Protein AF-A0A927F660-F1 (afdb_monomer_lite)

Organism: NCBI:txid2773457

Secondary structure (DSSP, 8-state):
-HHHHHHHHHHHHHHHHHHHHHHHHHHHT-EEEEEEEEEEPTTPPPPEE---SSS----EEP-EEEEEEETTEEEEEEEETT---TT-EEE--SS--BGGGEEEEEEEEE-SS-EEEEEEEE-BTTEEE-SSEEEEEEEEE-HHHHHHHHHHSHHHHHHHHHHHHHHHHHHHHHS--

Foldseek 3Di:
DVVVVVVVVVVVVVVVVLVVVLVVQLQVQQKWFFKKKKAWDVPFDADWDDPPDDDDPDRFHFWKWKWWDFQHDIFTQDIDPRDTQVGIDMGGGPDTARPVRTFKMWIWRDDPVDIHTPDMDTQDPQWDDTDTMIMGTDIDGHSVSSVVVLCPDPSSVVVVVVVVVVVVVVVVVVPPD

Radius of gyration: 24.68 Å; chains: 1; bounding box: 56×35×75 Å

Sequence (177 aa):
MKLEARSKKLINACVIAFLGWAVAGILLNSKQLDSVTVTLRPGATEHKDRTILIVGKNDEAADYQLKVRSQSAWIDLGTYANRPIGDGLTFFPSDSYPTRTIQEVLLLDHDKLESDTLEQGPLEDSKYQGSNYEFSIQSSFSLQAGFHWFFATPVGIAILGGIGIAIFLTVLSNLNF

Structure (mmCIF, N/CA/C/O backbone):
data_AF-A0A927F660-F1
#
_entry.id   AF-A0A927F660-F1
#
loop_
_atom_site.group_PDB
_atom_site.id
_atom_site.type_symbol
_atom_site.label_atom_id
_atom_site.label_alt_id
_atom_site.label_comp_id
_atom_site.label_asym_id
_atom_site.label_entity_id
_atom_site.label_seq_id
_atom_site.pdbx_PDB_ins_code
_atom_site.Cartn_x
_atom_site.Cartn_y
_atom_site.Cartn_z
_atom_site.occupancy
_atom_site.B_iso_or_equiv
_atom_site.auth_seq_id
_atom_site.auth_comp_id
_atom_site.auth_asym_id
_atom_site.auth_atom_id
_atom_site.pdbx_PDB_model_num
ATOM 1 N N . MET A 1 1 ? 29.002 4.337 -44.837 1.00 63.81 1 MET A N 1
ATOM 2 C CA . MET A 1 1 ? 29.689 5.092 -43.760 1.00 63.81 1 MET A CA 1
ATOM 3 C C . MET A 1 1 ? 28.846 6.190 -43.079 1.00 63.81 1 MET A C 1
ATOM 5 O O . MET A 1 1 ? 28.603 6.064 -41.887 1.00 63.81 1 MET A O 1
ATOM 9 N N . LYS A 1 2 ? 28.349 7.255 -43.750 1.00 70.62 2 LYS A N 1
ATOM 10 C CA . LYS A 1 2 ? 27.553 8.319 -43.064 1.00 70.62 2 LYS A CA 1
ATOM 11 C C . LYS A 1 2 ? 26.196 7.850 -42.498 1.00 70.62 2 LYS A C 1
ATOM 13 O O . LYS A 1 2 ? 25.781 8.351 -41.455 1.00 70.62 2 LYS A O 1
ATOM 18 N N . LEU A 1 3 ? 25.518 6.903 -43.158 1.00 69.19 3 LEU A N 1
ATOM 19 C CA . LEU A 1 3 ? 24.240 6.343 -42.684 1.00 69.19 3 LEU A CA 1
ATOM 20 C C . LEU A 1 3 ? 24.399 5.498 -41.410 1.00 69.19 3 LEU A C 1
ATOM 22 O O . LEU A 1 3 ? 23.623 5.660 -40.474 1.00 69.19 3 LEU A O 1
ATOM 26 N N . GLU A 1 4 ? 25.446 4.678 -41.324 1.00 75.31 4 GLU A N 1
ATOM 27 C CA . GLU A 1 4 ? 25.716 3.844 -40.143 1.00 75.31 4 GLU A CA 1
ATOM 28 C C . GLU A 1 4 ? 26.036 4.688 -38.907 1.00 75.31 4 GLU A C 1
ATOM 30 O O . GLU A 1 4 ? 25.530 4.422 -37.821 1.00 75.31 4 GLU A O 1
ATOM 35 N N . ALA A 1 5 ? 26.825 5.755 -39.067 1.00 76.19 5 ALA A N 1
ATOM 36 C CA . ALA A 1 5 ? 27.140 6.661 -37.965 1.00 76.19 5 ALA A CA 1
ATOM 37 C C . ALA A 1 5 ? 25.894 7.399 -37.437 1.00 76.19 5 ALA A C 1
ATOM 39 O O . ALA A 1 5 ? 25.787 7.643 -36.236 1.00 76.19 5 ALA A O 1
ATOM 40 N N . ARG A 1 6 ? 24.938 7.741 -38.313 1.00 77.62 6 ARG A N 1
ATOM 41 C CA . ARG A 1 6 ? 23.653 8.339 -37.913 1.00 77.62 6 ARG A CA 1
ATOM 42 C C . ARG A 1 6 ? 22.752 7.332 -37.201 1.00 77.62 6 ARG A C 1
ATOM 44 O O . ARG A 1 6 ? 22.194 7.671 -36.163 1.00 77.62 6 ARG A O 1
ATOM 51 N N . SER A 1 7 ? 22.671 6.106 -37.716 1.00 77.75 7 SER A N 1
ATOM 52 C CA . SER A 1 7 ? 21.901 5.019 -37.104 1.00 77.75 7 SER A CA 1
ATOM 53 C C . SER A 1 7 ? 22.392 4.705 -35.684 1.00 77.75 7 SER A C 1
ATOM 55 O O . SER A 1 7 ? 21.594 4.717 -34.751 1.00 77.75 7 SER A O 1
ATOM 57 N N . LYS A 1 8 ? 23.711 4.568 -35.477 1.00 79.31 8 LYS A N 1
ATOM 58 C CA . LYS A 1 8 ? 24.296 4.314 -34.145 1.00 79.31 8 LYS A CA 1
ATOM 59 C C . LYS A 1 8 ? 23.995 5.427 -33.137 1.00 79.31 8 LYS A C 1
ATOM 61 O O . LYS A 1 8 ? 23.653 5.145 -31.994 1.00 79.31 8 LYS A O 1
ATOM 66 N N . LYS A 1 9 ? 24.085 6.697 -33.552 1.00 85.06 9 LYS A N 1
ATOM 67 C CA . LYS A 1 9 ? 23.756 7.836 -32.675 1.00 85.06 9 LYS A CA 1
ATOM 68 C C . LYS A 1 9 ? 22.283 7.846 -32.269 1.00 85.06 9 LYS A C 1
ATOM 70 O O . LYS A 1 9 ? 21.987 8.132 -31.114 1.00 85.06 9 LYS A O 1
ATOM 75 N N . LEU A 1 10 ? 21.383 7.528 -33.201 1.00 84.69 10 LEU A N 1
ATOM 76 C CA . LEU A 1 10 ? 19.946 7.480 -32.934 1.00 84.69 10 LEU A CA 1
ATOM 77 C C . LEU A 1 10 ? 19.599 6.352 -31.953 1.00 84.69 10 LEU A C 1
ATOM 79 O O . LEU A 1 10 ? 18.902 6.594 -30.974 1.00 84.69 10 LEU A O 1
ATOM 83 N N . ILE A 1 11 ? 20.156 5.156 -32.167 1.00 82.00 11 ILE A N 1
ATOM 84 C CA . ILE A 1 11 ? 19.978 4.009 -31.264 1.00 82.00 11 ILE A CA 1
ATOM 85 C C . ILE A 1 11 ? 20.456 4.364 -29.851 1.00 82.00 11 ILE A C 1
ATOM 87 O O . ILE A 1 11 ? 19.708 4.186 -28.892 1.00 82.00 11 ILE A O 1
ATOM 91 N N . ASN A 1 12 ? 21.654 4.941 -29.717 1.00 80.12 12 ASN A N 1
ATOM 92 C CA . ASN A 1 12 ? 22.190 5.334 -28.412 1.00 80.12 12 ASN A CA 1
ATOM 93 C C . ASN A 1 12 ? 21.309 6.376 -27.708 1.00 80.12 12 ASN A C 1
ATOM 95 O O . ASN A 1 12 ? 21.074 6.263 -26.508 1.00 80.12 12 ASN A O 1
ATOM 99 N N . ALA A 1 13 ? 20.796 7.368 -28.441 1.00 86.81 13 ALA A N 1
ATOM 100 C CA . ALA A 1 13 ? 19.896 8.371 -27.877 1.00 86.81 13 ALA A CA 1
ATOM 101 C C . ALA A 1 13 ? 18.586 7.746 -27.372 1.00 86.81 13 ALA A C 1
ATOM 103 O O . ALA A 1 13 ? 18.147 8.065 -26.268 1.00 86.81 13 ALA A O 1
ATOM 104 N N . CYS A 1 14 ? 17.996 6.816 -28.133 1.00 85.06 14 CYS A N 1
ATOM 105 C CA . CYS A 1 14 ? 16.811 6.077 -27.700 1.00 85.06 14 CYS A CA 1
ATOM 106 C C . CYS A 1 14 ? 17.089 5.267 -26.428 1.00 85.06 14 CYS A C 1
ATOM 108 O O . CYS A 1 14 ? 16.324 5.364 -25.474 1.00 85.06 14 CYS A O 1
ATOM 110 N N . VAL A 1 15 ? 18.198 4.522 -26.379 1.00 83.94 15 VAL A N 1
ATOM 111 C CA . VAL A 1 15 ? 18.576 3.724 -25.199 1.00 83.94 15 VAL A CA 1
ATOM 112 C C . VAL A 1 15 ? 18.733 4.606 -23.960 1.00 83.94 15 VAL A C 1
ATOM 114 O O . VAL A 1 15 ? 18.180 4.287 -22.911 1.00 83.94 15 VAL A O 1
ATOM 117 N N . ILE A 1 16 ? 19.426 5.742 -24.080 1.00 87.06 16 ILE A N 1
ATOM 118 C CA . ILE A 1 16 ? 19.603 6.688 -22.969 1.00 87.06 16 ILE A CA 1
ATOM 119 C C . ILE A 1 16 ? 18.252 7.235 -22.496 1.00 87.06 16 ILE A C 1
ATOM 121 O O . ILE A 1 16 ? 18.012 7.297 -21.292 1.00 87.06 16 ILE A O 1
ATOM 125 N N . ALA A 1 17 ? 17.355 7.593 -23.418 1.00 87.06 17 ALA A N 1
ATOM 126 C CA . ALA A 1 17 ? 16.027 8.091 -23.067 1.00 87.06 17 ALA A CA 1
ATOM 127 C C . ALA A 1 17 ? 15.193 7.034 -22.320 1.00 87.06 17 ALA A C 1
ATOM 129 O O . ALA A 1 17 ? 14.589 7.345 -21.293 1.00 87.06 17 ALA A O 1
ATOM 130 N N . PHE A 1 18 ? 15.206 5.780 -22.784 1.00 85.69 18 PHE A N 1
ATOM 131 C CA . PHE A 1 18 ? 14.502 4.680 -22.118 1.00 85.69 18 PHE A CA 1
ATOM 132 C C . PHE A 1 18 ? 15.068 4.380 -20.727 1.00 85.69 18 PHE A C 1
ATOM 134 O O . PHE A 1 18 ? 14.299 4.214 -19.782 1.00 85.69 18 PHE A O 1
ATOM 141 N N . LEU A 1 19 ? 16.396 4.362 -20.578 1.00 86.19 19 LEU A N 1
ATOM 142 C CA . LEU A 1 19 ? 17.042 4.180 -19.276 1.00 86.19 19 LEU A CA 1
ATOM 143 C C . LEU A 1 19 ? 16.714 5.330 -18.320 1.00 86.19 19 LEU A C 1
ATOM 145 O O . LEU A 1 19 ? 16.369 5.084 -17.167 1.00 86.19 19 LEU A O 1
ATOM 149 N N . GLY A 1 20 ? 16.765 6.574 -18.801 1.00 88.81 20 GLY A N 1
ATOM 150 C CA . GLY A 1 20 ? 16.395 7.746 -18.010 1.00 88.81 20 GLY A CA 1
ATOM 151 C C . GLY A 1 20 ? 14.950 7.675 -17.516 1.00 88.81 20 GLY A C 1
ATOM 152 O O . GLY A 1 20 ? 14.688 7.926 -16.341 1.00 88.81 20 GLY A O 1
ATOM 153 N N . TRP A 1 21 ? 14.021 7.259 -18.382 1.00 89.69 21 TRP A N 1
ATOM 154 C CA . TRP A 1 21 ? 12.621 7.061 -18.008 1.00 89.69 21 TRP A CA 1
ATOM 155 C C . TRP A 1 21 ? 12.439 5.932 -16.986 1.00 89.69 21 TRP A C 1
ATOM 157 O O . TRP A 1 21 ? 11.710 6.110 -16.013 1.00 89.69 21 TRP A O 1
ATOM 167 N N . ALA A 1 22 ? 13.135 4.803 -17.154 1.00 88.56 22 ALA A N 1
ATOM 168 C CA . ALA A 1 22 ? 13.082 3.690 -16.207 1.00 88.56 22 ALA A CA 1
ATOM 169 C C . ALA A 1 22 ? 13.583 4.104 -14.814 1.00 88.56 22 ALA A C 1
ATOM 171 O O . ALA A 1 22 ? 12.899 3.873 -13.818 1.00 88.56 22 ALA A O 1
ATOM 172 N N . VAL A 1 23 ? 14.735 4.782 -14.746 1.00 91.12 23 VAL A N 1
ATOM 173 C CA . VAL A 1 23 ? 15.296 5.295 -13.486 1.00 91.12 23 VAL A CA 1
ATOM 174 C C . VAL A 1 23 ? 14.347 6.302 -12.839 1.00 91.12 23 VAL A C 1
ATOM 176 O O . VAL A 1 23 ? 14.061 6.190 -11.649 1.00 91.12 23 VAL A O 1
ATOM 179 N N . ALA A 1 24 ? 13.803 7.248 -13.609 1.00 90.88 24 ALA A N 1
ATOM 180 C CA . ALA A 1 24 ? 12.819 8.197 -13.096 1.00 90.88 24 ALA A CA 1
ATOM 181 C C . ALA A 1 24 ? 11.566 7.483 -12.561 1.00 90.88 24 ALA A C 1
ATOM 183 O O . ALA A 1 24 ? 11.094 7.806 -11.475 1.00 90.88 24 ALA A O 1
ATOM 184 N N . GLY A 1 25 ? 11.061 6.475 -13.277 1.00 89.50 25 GLY A N 1
ATOM 185 C CA . GLY A 1 25 ? 9.933 5.653 -12.844 1.00 89.50 25 GLY A CA 1
ATOM 186 C C . GLY A 1 25 ? 10.201 4.933 -11.521 1.00 89.50 25 GLY A C 1
ATOM 187 O O . GLY A 1 25 ? 9.368 4.995 -10.621 1.00 89.50 25 GLY A O 1
ATOM 188 N N . ILE A 1 26 ? 11.374 4.315 -11.365 1.00 91.81 26 ILE A N 1
ATOM 189 C CA . ILE A 1 26 ? 11.789 3.662 -10.112 1.00 91.81 26 ILE A CA 1
ATOM 190 C C . ILE A 1 26 ? 11.815 4.675 -8.963 1.00 91.81 26 ILE A C 1
ATOM 192 O O . ILE A 1 26 ? 11.233 4.430 -7.909 1.00 91.81 26 ILE A O 1
ATOM 196 N N . LEU A 1 27 ? 12.440 5.837 -9.171 1.00 93.19 27 LEU A N 1
ATOM 197 C CA . LEU A 1 27 ? 12.555 6.866 -8.137 1.00 93.19 27 LEU A CA 1
ATOM 198 C C . LEU A 1 27 ? 11.192 7.446 -7.742 1.00 93.19 27 LEU A C 1
ATOM 200 O O . LEU A 1 27 ? 10.929 7.623 -6.555 1.00 93.19 27 LEU A O 1
ATOM 204 N N . LEU A 1 28 ? 10.294 7.683 -8.700 1.00 90.69 28 LEU A N 1
ATOM 205 C CA . LEU A 1 28 ? 8.951 8.208 -8.428 1.00 90.69 28 LEU A CA 1
ATOM 206 C C . LEU A 1 28 ? 8.042 7.208 -7.699 1.00 90.69 28 LEU A C 1
ATOM 208 O O . LEU A 1 28 ? 7.071 7.620 -7.068 1.00 90.69 28 LEU A O 1
ATOM 212 N N . ASN A 1 29 ? 8.347 5.911 -7.769 1.00 90.69 29 ASN A N 1
ATOM 213 C CA . ASN A 1 29 ? 7.581 4.841 -7.121 1.00 90.69 29 ASN A CA 1
ATOM 214 C C . ASN A 1 29 ? 8.353 4.176 -5.969 1.00 90.69 29 ASN A C 1
ATOM 216 O O . ASN A 1 29 ? 8.030 3.067 -5.557 1.00 90.69 29 ASN A O 1
ATOM 220 N N . SER A 1 30 ? 9.372 4.856 -5.447 1.00 93.56 30 SER A N 1
ATOM 221 C CA . SER A 1 30 ? 10.239 4.354 -4.376 1.00 93.56 30 SER A CA 1
ATOM 222 C C . SER A 1 30 ? 9.659 4.520 -2.973 1.00 93.56 30 SER A C 1
ATOM 224 O O . SER A 1 30 ? 10.230 4.013 -2.018 1.00 93.56 30 SER A O 1
ATOM 226 N N . LYS A 1 31 ? 8.544 5.234 -2.793 1.00 94.75 31 LYS A N 1
ATOM 227 C CA . LYS A 1 31 ? 7.898 5.292 -1.477 1.00 94.75 31 LYS A CA 1
ATOM 228 C C . LYS A 1 31 ? 7.197 3.971 -1.199 1.00 94.75 31 LYS A C 1
ATOM 230 O O . LYS A 1 31 ? 6.347 3.567 -1.993 1.00 94.75 31 LYS A O 1
ATOM 235 N N . GLN A 1 32 ? 7.547 3.330 -0.093 1.00 94.62 32 GLN A N 1
ATOM 236 C CA . GLN A 1 32 ? 6.900 2.112 0.375 1.00 94.62 32 GLN A CA 1
ATOM 237 C C . GLN A 1 32 ? 5.956 2.410 1.536 1.00 94.62 32 GLN A C 1
ATOM 239 O O . GLN A 1 32 ? 6.175 3.352 2.294 1.00 94.62 32 GLN A O 1
ATOM 244 N N . LEU A 1 33 ? 4.915 1.598 1.672 1.00 95.25 33 LEU A N 1
ATOM 245 C CA . LEU A 1 33 ? 4.060 1.560 2.847 1.00 95.25 33 LEU A CA 1
ATOM 246 C C . LEU A 1 33 ? 4.845 0.960 4.020 1.00 95.25 33 LEU A C 1
ATOM 248 O O . LEU A 1 33 ? 5.256 -0.193 3.937 1.00 95.25 33 LEU A O 1
ATOM 252 N N . ASP A 1 34 ? 5.030 1.729 5.092 1.00 96.44 34 ASP A N 1
ATOM 253 C CA . ASP A 1 34 ? 5.642 1.226 6.328 1.00 96.44 34 ASP A CA 1
ATOM 254 C C . ASP A 1 34 ? 4.579 0.816 7.340 1.00 96.44 34 ASP A C 1
ATOM 256 O O . ASP A 1 34 ? 4.719 -0.200 8.014 1.00 96.44 34 ASP A O 1
ATOM 260 N N . SER A 1 35 ? 3.520 1.616 7.468 1.00 97.31 35 SER A N 1
ATOM 261 C CA . SER A 1 35 ? 2.423 1.319 8.378 1.00 97.31 35 SER A CA 1
ATOM 262 C C . SER A 1 35 ? 1.151 2.080 8.028 1.00 97.31 35 SER A C 1
ATOM 264 O O . SER A 1 35 ? 1.172 3.096 7.323 1.00 97.31 35 SER A O 1
ATOM 266 N N . VAL A 1 36 ? 0.031 1.579 8.542 1.00 97.75 36 VAL A N 1
ATOM 267 C CA . VAL A 1 36 ? -1.258 2.271 8.528 1.00 97.75 36 VAL A CA 1
ATOM 268 C C . VAL A 1 36 ? -1.752 2.376 9.959 1.00 97.75 36 VAL A C 1
ATOM 270 O O . VAL A 1 36 ? -1.935 1.362 10.629 1.00 97.75 36 VAL A O 1
ATOM 273 N N . THR A 1 37 ? -1.973 3.597 10.426 1.00 98.06 37 THR A N 1
ATOM 274 C CA . THR A 1 37 ? -2.564 3.855 11.737 1.00 98.06 37 THR A CA 1
ATOM 275 C C . THR A 1 37 ? -4.048 4.149 11.575 1.00 98.06 37 THR A C 1
ATOM 277 O O . THR A 1 37 ? -4.419 5.016 10.786 1.00 98.06 37 THR A O 1
ATOM 280 N N . VAL A 1 38 ? -4.877 3.438 12.332 1.00 97.62 38 VAL A N 1
ATOM 281 C CA . VAL A 1 38 ? -6.324 3.630 12.431 1.00 97.62 38 VAL A CA 1
ATOM 282 C C . VAL A 1 38 ? -6.622 4.290 13.768 1.00 97.62 38 VAL A C 1
ATOM 284 O O . VAL A 1 38 ? -6.236 3.758 14.807 1.00 97.62 38 VAL A O 1
ATOM 287 N N . THR A 1 39 ? -7.304 5.428 13.756 1.00 97.25 39 THR A N 1
ATOM 288 C CA . THR A 1 39 ? -7.738 6.149 14.956 1.00 97.25 39 THR A CA 1
ATOM 289 C C . THR A 1 39 ? -9.248 6.330 14.953 1.00 97.25 39 THR A C 1
ATOM 291 O O . THR A 1 39 ? -9.883 6.433 13.902 1.00 97.25 39 THR A O 1
ATOM 294 N N . LEU A 1 40 ? -9.846 6.369 16.142 1.00 96.06 40 LEU A N 1
ATOM 295 C CA . LEU A 1 40 ? -11.259 6.694 16.288 1.00 96.06 40 LEU A CA 1
ATOM 296 C C . LEU A 1 40 ? -11.440 8.211 16.160 1.00 96.06 40 LEU A C 1
ATOM 298 O O . LEU A 1 40 ? -10.688 8.994 16.747 1.00 96.06 40 LEU A O 1
ATOM 302 N N . ARG A 1 41 ? -12.441 8.647 15.396 1.00 95.19 41 ARG A N 1
ATOM 303 C CA . ARG A 1 41 ? -12.719 10.075 15.238 1.00 95.19 41 ARG A CA 1
ATOM 304 C C . ARG A 1 41 ? -13.289 10.675 16.529 1.00 95.19 41 ARG A C 1
ATOM 306 O O . ARG A 1 41 ? -14.027 10.001 17.250 1.00 95.19 41 ARG A O 1
ATOM 313 N N . PRO A 1 42 ? -13.029 11.966 16.810 1.00 93.44 42 PRO A N 1
ATOM 314 C CA . PRO A 1 42 ? -13.626 12.638 17.958 1.00 93.44 42 PRO A CA 1
ATOM 315 C C . PRO A 1 42 ? -15.157 12.553 17.927 1.00 93.44 42 PRO A C 1
ATOM 317 O O . PRO A 1 42 ? -15.789 12.993 16.969 1.00 93.44 42 PRO A O 1
ATOM 320 N N . GLY A 1 43 ? -15.749 11.997 18.986 1.00 90.94 43 GLY A N 1
ATOM 321 C CA . GLY A 1 43 ? -17.201 11.833 19.115 1.00 90.94 43 GLY A CA 1
ATOM 322 C C . GLY A 1 43 ? -17.783 10.588 18.439 1.00 90.94 43 GLY A C 1
ATOM 323 O O . GLY A 1 43 ? -18.977 10.337 18.603 1.00 90.94 43 GLY A O 1
ATOM 324 N N . ALA A 1 44 ? -16.978 9.792 17.729 1.00 93.44 44 ALA A N 1
ATOM 325 C CA . ALA A 1 44 ? -17.407 8.480 17.267 1.00 93.44 44 ALA A CA 1
ATOM 326 C C . ALA A 1 44 ? -17.490 7.501 18.449 1.00 93.44 44 ALA A C 1
ATOM 328 O O . ALA A 1 44 ? -16.767 7.623 19.439 1.00 93.44 44 ALA A O 1
ATOM 329 N N . THR A 1 45 ? -18.407 6.539 18.355 1.00 90.12 45 THR A N 1
ATOM 330 C CA . THR A 1 45 ? -18.515 5.454 19.336 1.00 90.12 45 THR A CA 1
ATOM 331 C C . THR A 1 45 ? -17.791 4.242 18.788 1.00 90.12 45 THR A C 1
ATOM 333 O O . THR A 1 45 ? -18.018 3.852 17.646 1.00 90.12 45 THR A O 1
ATOM 336 N N . GLU A 1 46 ? -16.919 3.661 19.603 1.00 88.44 46 GLU A N 1
ATOM 337 C CA . GLU A 1 46 ? -16.171 2.478 19.211 1.00 88.44 46 GLU A CA 1
ATOM 338 C C . GLU A 1 46 ? -17.096 1.272 18.982 1.00 88.44 46 GLU A C 1
ATOM 340 O O . GLU A 1 46 ? -18.041 1.051 19.750 1.00 88.44 46 GLU A O 1
ATOM 345 N N . HIS A 1 47 ? -16.818 0.504 17.923 1.00 88.06 47 HIS A N 1
ATOM 346 C CA . HIS A 1 47 ? -17.504 -0.754 17.659 1.00 88.06 47 HIS A CA 1
ATOM 347 C C . HIS A 1 47 ? -17.185 -1.775 18.758 1.00 88.06 47 HIS A C 1
ATOM 349 O O . HIS A 1 47 ? -16.067 -1.838 19.268 1.00 88.06 47 HIS A O 1
ATOM 355 N N . LYS A 1 48 ? -18.188 -2.557 19.147 1.00 85.12 48 LYS A N 1
ATOM 356 C CA . LYS A 1 48 ? -18.075 -3.564 20.200 1.00 85.12 48 LYS A CA 1
ATOM 357 C C . LYS A 1 48 ? -18.697 -4.846 19.707 1.00 85.12 48 LYS A C 1
ATOM 359 O O . LYS A 1 48 ? -19.844 -4.809 19.249 1.00 85.12 48 LYS A O 1
ATOM 364 N N . ASP A 1 49 ? -17.978 -5.941 19.898 1.00 76.00 49 ASP A N 1
ATOM 365 C CA . ASP A 1 49 ? -18.518 -7.250 19.604 1.00 76.00 49 ASP A CA 1
ATOM 366 C C . ASP A 1 49 ? -19.605 -7.579 20.638 1.00 76.00 49 ASP A C 1
ATOM 368 O O . ASP A 1 49 ? -19.474 -7.346 21.847 1.00 76.00 49 ASP A O 1
ATOM 372 N N . ARG A 1 50 ? -20.745 -8.058 20.147 1.00 65.25 50 ARG A N 1
ATOM 373 C CA . ARG A 1 50 ? -21.833 -8.537 20.993 1.00 65.25 50 ARG A CA 1
ATOM 374 C C . ARG A 1 50 ? -21.846 -10.042 20.878 1.00 65.25 50 ARG A C 1
ATOM 376 O O . ARG A 1 50 ? -22.591 -10.590 20.071 1.00 65.25 50 ARG A O 1
ATOM 383 N N . THR A 1 51 ? -21.130 -10.717 21.767 1.00 60.31 51 THR A N 1
ATOM 384 C CA . THR A 1 51 ? -21.232 -12.169 21.886 1.00 60.31 51 THR A CA 1
ATOM 385 C C . THR A 1 51 ? -22.631 -12.542 22.396 1.00 60.31 51 THR A C 1
ATOM 387 O O . THR A 1 51 ? -22.937 -12.544 23.592 1.00 60.31 51 THR A O 1
ATOM 390 N N . ILE A 1 52 ? -23.546 -12.819 21.468 1.00 53.56 52 ILE A N 1
ATOM 391 C CA . ILE A 1 52 ? -24.892 -13.310 21.762 1.00 53.56 52 ILE A CA 1
ATOM 392 C C . ILE A 1 52 ? -24.764 -14.813 21.986 1.00 53.56 52 ILE A C 1
ATOM 394 O O . ILE A 1 52 ? -24.968 -15.556 21.043 1.00 53.56 52 ILE A O 1
ATOM 398 N N . LEU A 1 53 ? -24.416 -15.276 23.193 1.00 50.88 53 LEU A N 1
ATOM 399 C CA . LEU A 1 53 ? -24.838 -16.589 23.719 1.00 50.88 53 LEU A CA 1
ATOM 400 C C . LEU A 1 53 ? -24.338 -16.794 25.165 1.00 50.88 53 LEU A C 1
ATOM 402 O O . LEU A 1 53 ? -23.228 -17.245 25.404 1.00 50.88 53 LEU A O 1
ATOM 406 N N . ILE A 1 54 ? -25.258 -16.579 26.115 1.00 47.91 54 ILE A N 1
ATOM 407 C CA . ILE A 1 54 ? -25.344 -17.296 27.402 1.00 47.91 54 ILE A CA 1
ATOM 408 C C . ILE A 1 54 ? -24.303 -16.883 28.475 1.00 47.91 54 ILE A C 1
ATOM 410 O O . ILE A 1 54 ? -23.207 -17.413 28.554 1.00 47.91 54 ILE A O 1
ATOM 414 N N . VAL A 1 55 ? -24.763 -16.043 29.417 1.00 44.66 55 VAL A N 1
ATOM 415 C CA . VAL A 1 55 ? -24.153 -15.702 30.728 1.00 44.66 55 VAL A CA 1
ATOM 416 C C . VAL A 1 55 ? -23.038 -14.644 30.694 1.00 44.66 55 VAL A C 1
ATOM 418 O O . VAL A 1 55 ? -21.854 -14.942 30.649 1.00 44.66 55 VAL A O 1
ATOM 421 N N . GLY A 1 56 ? -23.457 -13.385 30.871 1.00 48.38 56 GLY A N 1
ATOM 422 C CA . GLY A 1 56 ? -22.587 -12.254 31.206 1.00 48.38 56 GLY A CA 1
ATOM 423 C C . GLY A 1 56 ? -22.400 -11.288 30.042 1.00 4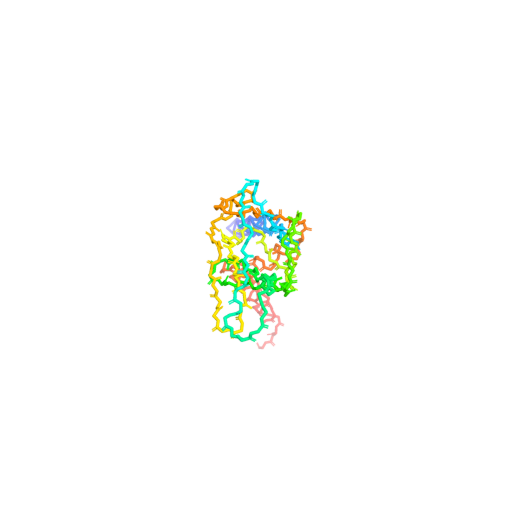8.38 56 GLY A C 1
ATOM 424 O O . GLY A 1 56 ? -21.726 -11.600 29.074 1.00 48.38 56 GLY A O 1
ATOM 425 N N . LYS A 1 57 ? -22.997 -10.094 30.141 1.00 49.75 57 LYS A N 1
ATOM 426 C CA . LYS A 1 57 ? -22.678 -8.963 29.260 1.00 49.75 57 LYS A CA 1
ATOM 427 C C . LYS A 1 57 ? -21.280 -8.455 29.612 1.00 49.75 57 LYS A C 1
ATOM 429 O O . LYS A 1 57 ? -21.160 -7.508 30.384 1.00 49.75 57 LYS A O 1
ATOM 434 N N . ASN A 1 58 ? -20.249 -9.095 29.090 1.00 57.06 58 ASN A N 1
ATOM 435 C CA . ASN A 1 58 ? -18.966 -8.434 28.954 1.00 57.06 58 ASN A CA 1
ATOM 436 C C . ASN A 1 58 ? -18.942 -7.903 27.526 1.00 57.06 58 ASN A C 1
ATOM 438 O O . ASN A 1 58 ? -18.958 -8.682 26.583 1.00 57.06 58 ASN A O 1
ATOM 442 N N . ASP A 1 59 ? -19.034 -6.581 27.382 1.00 63.94 59 ASP A N 1
ATOM 443 C CA . ASP A 1 59 ? -18.736 -5.919 26.114 1.00 63.94 59 ASP A CA 1
ATOM 444 C C . ASP A 1 59 ? -17.264 -6.229 25.802 1.00 63.94 59 ASP A C 1
ATOM 446 O O . ASP A 1 59 ? -16.372 -5.642 26.423 1.00 63.94 59 ASP A O 1
ATOM 450 N N . GLU A 1 60 ? -17.009 -7.188 24.915 1.00 77.06 60 GLU A N 1
ATOM 451 C CA . GLU A 1 60 ? -15.658 -7.501 24.460 1.00 77.06 60 GLU A CA 1
ATOM 452 C C . GLU A 1 60 ? -15.248 -6.518 23.354 1.00 77.06 60 GLU A C 1
ATOM 454 O O . GLU A 1 60 ? -16.077 -5.934 22.646 1.00 77.06 60 GLU A O 1
ATOM 459 N N . ALA A 1 61 ? -13.949 -6.232 23.287 1.00 84.12 61 ALA A N 1
ATOM 460 C CA . ALA A 1 61 ? -13.415 -5.368 22.244 1.00 84.12 61 ALA A CA 1
ATOM 461 C C . ALA A 1 61 ? -13.425 -6.124 20.910 1.00 84.12 61 ALA A C 1
ATOM 463 O O . ALA A 1 61 ? -13.145 -7.318 20.892 1.00 84.12 61 ALA A O 1
ATOM 464 N N . ALA A 1 62 ? -13.711 -5.416 19.818 1.00 87.25 62 ALA A N 1
ATOM 465 C CA . ALA A 1 62 ? -13.736 -5.992 18.476 1.00 87.25 62 ALA A CA 1
ATOM 466 C C . ALA A 1 62 ? -12.365 -6.554 18.044 1.00 87.25 62 ALA A C 1
ATOM 468 O O . ALA A 1 62 ? -11.306 -6.126 18.531 1.00 87.25 62 ALA A O 1
ATOM 469 N N . ASP A 1 63 ? -12.393 -7.488 17.093 1.00 92.50 63 ASP A N 1
ATOM 470 C CA . ASP A 1 63 ? -11.212 -8.106 16.495 1.00 92.50 63 ASP A CA 1
ATOM 471 C C . ASP A 1 63 ? -10.862 -7.360 15.194 1.00 92.50 63 ASP A C 1
ATOM 473 O O . ASP A 1 63 ? -11.211 -7.764 14.090 1.00 92.50 63 ASP A O 1
ATOM 477 N N . TYR A 1 64 ? -10.156 -6.234 15.287 1.00 95.25 64 TYR A N 1
ATOM 478 C CA . TYR A 1 64 ? -9.905 -5.377 14.124 1.00 95.25 64 TYR A CA 1
ATOM 479 C C . TYR A 1 64 ? -8.919 -5.990 13.124 1.00 95.25 64 TYR A C 1
ATOM 481 O O . TYR A 1 64 ? -7.732 -6.144 13.428 1.00 95.25 64 TYR A O 1
ATOM 489 N N . GLN A 1 65 ? -9.368 -6.233 11.893 1.00 96.88 65 GLN A N 1
ATOM 490 C CA . GLN A 1 65 ? -8.513 -6.580 10.755 1.00 96.88 65 GLN A CA 1
ATOM 491 C C . GLN A 1 65 ? -8.429 -5.410 9.777 1.00 96.88 65 GLN A C 1
ATOM 493 O O . GLN A 1 65 ? -9.447 -4.837 9.385 1.00 96.88 65 GLN A O 1
ATOM 498 N N . LEU A 1 66 ? -7.215 -5.085 9.330 1.00 97.69 66 LEU A N 1
ATOM 499 C CA . LEU A 1 66 ? -7.004 -4.034 8.342 1.00 97.69 66 LEU A CA 1
ATOM 500 C C . LEU A 1 66 ? -6.505 -4.609 7.022 1.00 97.69 66 LEU A C 1
ATOM 502 O O . LEU A 1 66 ? -5.511 -5.330 6.967 1.00 97.69 66 LEU A O 1
ATOM 506 N N . LYS A 1 67 ? -7.159 -4.207 5.934 1.00 97.69 67 LYS A N 1
ATOM 507 C CA . LYS A 1 67 ? -6.734 -4.510 4.571 1.00 97.69 67 LYS A CA 1
ATOM 508 C C . LYS A 1 67 ? -6.521 -3.231 3.781 1.00 97.69 67 LYS A C 1
ATOM 510 O O . LYS A 1 67 ? -7.196 -2.223 3.987 1.00 97.69 67 LYS A O 1
ATOM 515 N N . VAL A 1 68 ? -5.595 -3.291 2.834 1.00 97.06 68 VAL A N 1
ATOM 516 C CA . VAL A 1 68 ? -5.380 -2.232 1.845 1.00 97.06 68 VAL A CA 1
ATOM 517 C C . VAL A 1 68 ? -5.509 -2.794 0.449 1.00 97.06 68 VAL A C 1
ATOM 519 O O . VAL A 1 68 ? -5.071 -3.908 0.165 1.00 97.06 68 VAL A O 1
ATOM 522 N N . ARG A 1 69 ? -6.102 -2.023 -0.452 1.00 96.19 69 ARG A N 1
ATOM 523 C CA . ARG A 1 69 ? -6.175 -2.394 -1.857 1.00 96.19 69 ARG A CA 1
ATOM 524 C C . ARG A 1 69 ? -4.979 -1.827 -2.587 1.00 96.19 69 ARG A C 1
ATOM 526 O O . ARG A 1 69 ? -4.830 -0.611 -2.672 1.00 96.19 69 ARG A O 1
ATOM 533 N N . SER A 1 70 ? -4.159 -2.705 -3.151 1.00 91.56 70 SER A N 1
ATOM 534 C CA . SER A 1 70 ? -3.083 -2.329 -4.060 1.00 91.56 70 SER A CA 1
ATOM 535 C C . SER A 1 70 ? -3.391 -2.857 -5.450 1.00 91.56 70 SER A C 1
ATOM 537 O O . SER A 1 70 ? -3.561 -4.063 -5.641 1.00 91.56 70 SER A O 1
ATOM 539 N N . GLN A 1 71 ? -3.465 -1.961 -6.433 1.00 86.44 71 GLN A N 1
ATOM 540 C CA . GLN A 1 71 ? -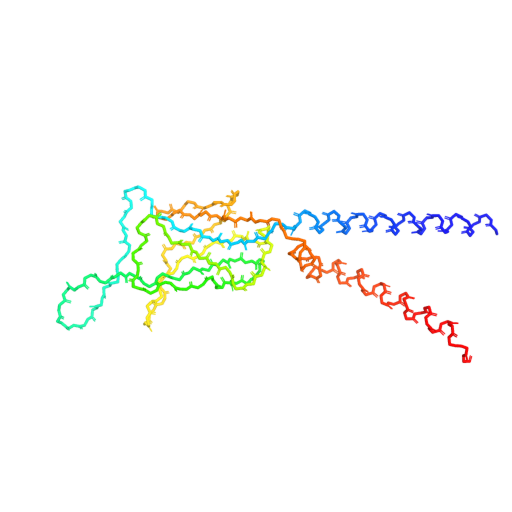3.874 -2.299 -7.799 1.00 86.44 71 GLN A CA 1
ATOM 541 C C . GLN A 1 71 ? -5.247 -3.009 -7.838 1.00 86.44 71 GLN A C 1
ATOM 543 O O . GLN A 1 71 ? -6.283 -2.362 -7.762 1.00 86.44 71 GLN A O 1
ATOM 548 N N . SER A 1 72 ? -5.274 -4.338 -7.987 1.00 87.62 72 SER A N 1
ATOM 549 C CA . SER A 1 72 ? -6.497 -5.157 -8.068 1.00 87.62 72 SER A CA 1
ATOM 550 C C . SER A 1 72 ? -6.618 -6.189 -6.943 1.00 87.62 72 SER A C 1
ATOM 552 O O . SER A 1 72 ? -7.550 -6.988 -6.966 1.00 87.62 72 SER A O 1
ATOM 554 N N . ALA A 1 73 ? -5.696 -6.188 -5.977 1.00 92.94 73 ALA A N 1
ATOM 555 C CA . ALA A 1 73 ? -5.656 -7.168 -4.899 1.00 92.94 73 ALA A CA 1
ATOM 556 C C . ALA A 1 73 ? -5.815 -6.499 -3.531 1.00 92.94 73 ALA A C 1
ATOM 558 O O . ALA A 1 73 ? -5.265 -5.424 -3.277 1.00 92.94 73 ALA A O 1
ATOM 559 N N . TRP A 1 74 ? -6.554 -7.168 -2.649 1.00 95.88 74 TRP A N 1
ATOM 560 C CA . TRP A 1 74 ? -6.586 -6.845 -1.229 1.00 95.88 74 TRP A CA 1
ATOM 561 C C . TRP A 1 74 ? -5.385 -7.485 -0.542 1.00 95.88 74 TRP A C 1
ATOM 563 O O . TRP A 1 74 ? -5.150 -8.684 -0.682 1.00 95.88 74 TRP A O 1
ATOM 573 N N . ILE A 1 75 ? -4.639 -6.669 0.187 1.00 95.06 75 ILE A N 1
ATOM 574 C CA . ILE A 1 75 ? -3.495 -7.064 0.999 1.00 95.06 75 ILE A CA 1
ATOM 575 C C . ILE A 1 75 ? -3.922 -6.978 2.455 1.00 95.06 75 ILE A C 1
ATOM 577 O O . ILE A 1 75 ? -4.443 -5.949 2.885 1.00 95.06 75 ILE A O 1
ATOM 581 N N . ASP A 1 76 ? -3.683 -8.049 3.198 1.00 96.62 76 ASP A N 1
ATOM 582 C CA . ASP A 1 76 ? -3.902 -8.095 4.638 1.00 96.62 76 ASP A CA 1
ATOM 583 C C . ASP A 1 76 ? -2.711 -7.470 5.377 1.00 96.62 76 ASP A C 1
ATOM 585 O O . ASP A 1 76 ? -1.562 -7.846 5.139 1.00 96.62 76 ASP A O 1
ATOM 589 N N . LEU A 1 77 ? -2.983 -6.490 6.241 1.00 96.56 77 LEU A N 1
ATOM 590 C CA . LEU A 1 77 ? -1.982 -5.850 7.100 1.00 96.56 77 LEU A CA 1
ATOM 591 C C . LEU A 1 77 ? -1.964 -6.436 8.518 1.00 96.56 77 LEU A C 1
ATOM 593 O O . LEU A 1 77 ? -1.179 -5.993 9.359 1.00 96.56 77 LEU A O 1
ATOM 597 N N . GLY A 1 78 ? -2.814 -7.426 8.783 1.00 96.12 78 GLY A N 1
ATOM 598 C CA . GLY A 1 78 ? -2.914 -8.142 10.041 1.00 96.12 78 GLY A CA 1
ATOM 599 C C . GLY A 1 78 ? -4.189 -7.834 10.818 1.00 96.12 78 GLY A C 1
ATOM 600 O O . GLY A 1 78 ? -5.011 -6.990 10.448 1.00 96.12 78 GLY A O 1
ATOM 601 N N . THR A 1 79 ? -4.306 -8.529 11.947 1.00 95.38 79 THR A N 1
ATOM 602 C CA . THR A 1 79 ? -5.462 -8.476 12.842 1.00 95.38 79 THR A CA 1
ATOM 603 C C . THR A 1 79 ? -5.000 -8.215 14.270 1.00 95.38 79 THR A C 1
ATOM 605 O O . THR A 1 79 ? -4.059 -8.850 14.755 1.00 95.38 79 THR A O 1
ATOM 608 N N . TYR A 1 80 ? -5.679 -7.306 14.961 1.00 94.81 80 TYR A N 1
ATOM 609 C CA . TYR A 1 80 ? -5.576 -7.130 16.402 1.00 94.81 80 TYR A CA 1
ATOM 610 C C . TYR A 1 80 ? -6.814 -7.712 17.071 1.00 94.81 80 TYR A C 1
ATOM 612 O O . TYR A 1 80 ? -7.889 -7.133 16.989 1.00 94.81 80 TYR A O 1
ATOM 620 N N . ALA A 1 81 ? -6.644 -8.837 17.762 1.00 91.81 81 ALA A N 1
ATOM 621 C CA . ALA A 1 81 ? -7.733 -9.453 18.503 1.00 91.81 81 ALA A CA 1
ATOM 622 C C . ALA A 1 81 ? -7.981 -8.735 19.839 1.00 91.81 81 ALA A C 1
ATOM 624 O O . ALA A 1 81 ? -7.022 -8.423 20.559 1.00 91.81 81 ALA A O 1
ATOM 625 N N . ASN A 1 82 ? -9.255 -8.535 20.176 1.00 89.00 82 ASN A N 1
ATOM 626 C CA . ASN A 1 82 ? -9.757 -8.109 21.475 1.00 89.00 82 ASN A CA 1
ATOM 627 C C . ASN A 1 82 ? -9.050 -6.855 21.991 1.00 89.00 82 ASN A C 1
ATOM 629 O O . ASN A 1 82 ? -8.641 -6.761 23.155 1.00 89.00 82 ASN A O 1
ATOM 633 N N . ARG A 1 83 ? -8.849 -5.888 21.094 1.00 89.81 83 ARG A N 1
ATOM 634 C CA . ARG A 1 83 ? -8.078 -4.688 21.394 1.00 89.81 83 ARG A CA 1
ATOM 635 C C . ARG A 1 83 ? -8.870 -3.448 21.011 1.00 89.81 83 ARG A C 1
ATOM 637 O O . ARG A 1 83 ? -9.135 -3.267 19.828 1.00 89.81 83 ARG A O 1
ATOM 644 N N . PRO A 1 84 ? -9.173 -2.558 21.971 1.00 91.56 84 PRO A N 1
ATOM 645 C CA . PRO A 1 84 ? -9.805 -1.299 21.631 1.00 91.56 84 PRO A CA 1
ATOM 646 C C . PRO A 1 84 ? -8.856 -0.433 20.798 1.00 91.56 84 PRO A C 1
ATOM 648 O O . PRO A 1 84 ? -7.638 -0.457 21.007 1.00 91.56 84 PRO A O 1
ATOM 651 N N . ILE A 1 85 ? -9.410 0.363 19.887 1.00 93.38 85 ILE A N 1
ATOM 652 C CA . ILE A 1 85 ? -8.650 1.295 19.059 1.00 93.38 85 ILE A CA 1
ATOM 653 C C . ILE A 1 85 ? -7.976 2.359 19.920 1.00 93.38 85 ILE A C 1
ATOM 655 O O . ILE A 1 85 ? -6.807 2.661 19.689 1.00 93.38 85 ILE A O 1
ATOM 659 N N . GLY A 1 86 ? -8.670 2.885 20.936 1.00 87.94 86 GLY A N 1
ATOM 660 C CA . GLY A 1 86 ? -8.118 3.885 21.854 1.00 87.94 86 GLY A CA 1
ATOM 661 C C . GLY A 1 86 ? -7.477 5.067 21.115 1.00 87.94 86 GLY A C 1
ATOM 662 O O . GLY A 1 86 ? -8.113 5.693 20.268 1.00 87.94 86 GLY A O 1
ATOM 663 N N . ASP A 1 87 ? -6.201 5.334 21.410 1.00 88.25 87 ASP A N 1
ATOM 664 C CA . ASP A 1 87 ? -5.405 6.394 20.767 1.00 88.25 87 ASP A CA 1
ATOM 665 C C . ASP A 1 87 ? -4.919 6.030 19.347 1.00 88.25 87 ASP A C 1
ATOM 667 O O . ASP A 1 87 ? -4.380 6.879 18.635 1.00 88.25 87 ASP A O 1
ATOM 671 N N . GLY A 1 88 ? -5.102 4.776 18.925 1.00 95.56 88 GLY A N 1
ATOM 672 C CA . GLY A 1 88 ? -4.838 4.296 17.575 1.00 95.56 88 GLY A CA 1
ATOM 673 C C . GLY A 1 88 ? -4.208 2.904 17.514 1.00 95.56 88 GLY A C 1
ATOM 674 O O . GLY A 1 88 ? -3.370 2.535 18.339 1.00 95.56 88 GLY A O 1
ATOM 675 N N . LEU A 1 89 ? -4.547 2.149 16.468 1.00 97.06 89 LEU A N 1
ATOM 676 C CA . LEU A 1 89 ? -3.908 0.877 16.122 1.00 97.06 89 LEU A CA 1
ATOM 677 C C . LEU A 1 89 ? -3.044 1.053 14.887 1.00 97.06 89 LEU A C 1
ATOM 679 O O . LEU A 1 89 ? -3.512 1.548 13.869 1.00 97.06 89 LEU A O 1
ATOM 683 N N . THR A 1 90 ? -1.784 0.632 14.968 1.00 98.12 90 THR A N 1
ATOM 684 C CA . THR A 1 90 ? -0.851 0.711 13.840 1.00 98.12 90 THR A CA 1
ATOM 685 C C . THR A 1 90 ? -0.591 -0.677 13.285 1.00 98.12 90 THR A C 1
ATOM 687 O O . THR A 1 90 ? -0.057 -1.529 13.986 1.00 98.12 90 THR A O 1
ATOM 690 N N . PHE A 1 91 ? -0.945 -0.883 12.025 1.00 97.94 91 PHE A N 1
ATOM 691 C CA . PHE A 1 91 ? -0.743 -2.125 11.292 1.00 97.94 91 PHE A CA 1
ATOM 692 C C . PHE A 1 91 ? 0.492 -2.011 10.402 1.00 97.94 91 PHE A C 1
ATOM 694 O O . PHE A 1 91 ? 0.762 -0.945 9.843 1.00 97.94 91 PHE A O 1
ATOM 701 N N . PHE A 1 92 ? 1.220 -3.115 10.251 1.00 96.69 92 PHE A N 1
ATOM 702 C CA . PHE A 1 92 ? 2.470 -3.171 9.497 1.00 96.69 92 PHE A CA 1
ATOM 703 C C . PHE A 1 92 ? 2.343 -4.219 8.386 1.00 96.69 92 PHE A C 1
ATOM 705 O O . PHE A 1 92 ? 1.986 -5.360 8.681 1.00 96.69 92 PHE A O 1
ATOM 712 N N . PRO A 1 93 ? 2.625 -3.872 7.119 1.00 94.38 93 PRO A N 1
ATOM 713 C CA . PRO A 1 93 ? 2.589 -4.838 6.033 1.00 94.38 93 PRO A CA 1
ATOM 714 C C . PRO A 1 93 ? 3.686 -5.899 6.200 1.00 94.38 93 PRO A C 1
ATOM 716 O O . PRO A 1 93 ? 4.795 -5.599 6.642 1.00 94.38 93 PRO A O 1
ATOM 719 N N . SER A 1 94 ? 3.393 -7.135 5.788 1.00 91.44 94 SER A N 1
ATOM 720 C CA . SER A 1 94 ? 4.378 -8.227 5.740 1.00 91.44 94 SER A CA 1
ATOM 721 C C . SER A 1 94 ? 5.445 -8.031 4.661 1.00 91.44 94 SER A C 1
ATOM 723 O O . SER A 1 94 ? 6.564 -8.519 4.803 1.00 91.44 94 SER A O 1
ATOM 725 N N . ASP A 1 95 ? 5.095 -7.320 3.589 1.00 89.38 95 ASP A N 1
ATOM 726 C CA . ASP A 1 95 ? 5.917 -7.125 2.398 1.00 89.38 95 ASP A CA 1
ATOM 727 C C . ASP A 1 95 ? 6.023 -5.642 2.026 1.00 89.38 95 ASP A C 1
ATOM 729 O O . ASP A 1 95 ? 5.307 -4.780 2.538 1.00 89.38 95 ASP A O 1
ATOM 733 N N . SER A 1 96 ? 6.924 -5.330 1.095 1.00 86.81 96 SER A N 1
ATOM 734 C CA . SER A 1 96 ? 7.101 -3.964 0.603 1.00 86.81 96 SER A CA 1
ATOM 735 C C . SER A 1 96 ? 6.082 -3.644 -0.491 1.00 86.81 96 SER A C 1
ATOM 737 O O . SER A 1 96 ? 6.126 -4.200 -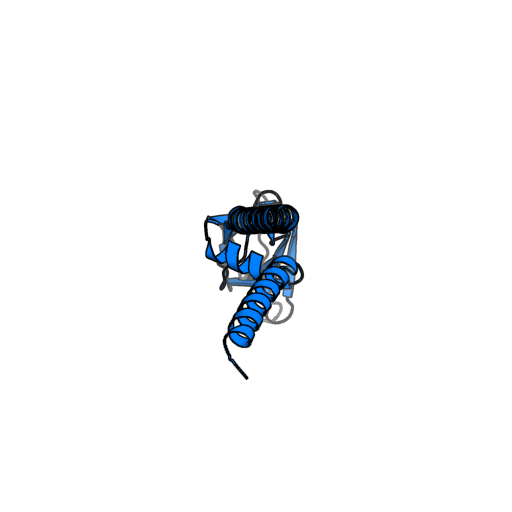1.593 1.00 86.81 96 SER A O 1
ATOM 739 N N . TYR A 1 97 ? 5.187 -2.698 -0.203 1.00 89.50 97 TYR A N 1
ATOM 740 C CA . TYR A 1 97 ? 4.176 -2.228 -1.146 1.00 89.50 97 TYR A CA 1
ATOM 741 C C . TYR A 1 97 ? 4.422 -0.765 -1.517 1.00 89.50 97 TYR A C 1
ATOM 743 O O . TYR A 1 97 ? 4.450 0.083 -0.624 1.00 89.50 97 TYR A O 1
ATOM 751 N N . PRO A 1 98 ? 4.577 -0.422 -2.808 1.00 91.12 98 PRO A N 1
ATOM 752 C CA . PRO A 1 98 ? 4.691 0.969 -3.226 1.00 91.12 98 PRO A CA 1
ATOM 753 C C . PRO A 1 98 ? 3.443 1.757 -2.816 1.00 91.12 98 PRO A C 1
ATOM 755 O O . PRO A 1 98 ? 2.334 1.420 -3.220 1.00 91.12 98 PRO A O 1
ATOM 758 N N . THR A 1 99 ? 3.592 2.845 -2.062 1.00 92.38 99 THR A N 1
ATOM 759 C CA . THR A 1 99 ? 2.442 3.609 -1.541 1.00 92.38 99 THR A CA 1
ATOM 760 C C . THR A 1 99 ? 1.534 4.114 -2.664 1.00 92.38 99 THR A C 1
ATOM 762 O O . THR A 1 99 ? 0.321 4.153 -2.515 1.00 92.38 99 THR A O 1
ATOM 765 N N . ARG A 1 100 ? 2.106 4.437 -3.832 1.00 89.81 100 ARG A N 1
ATOM 766 C CA . ARG A 1 100 ? 1.35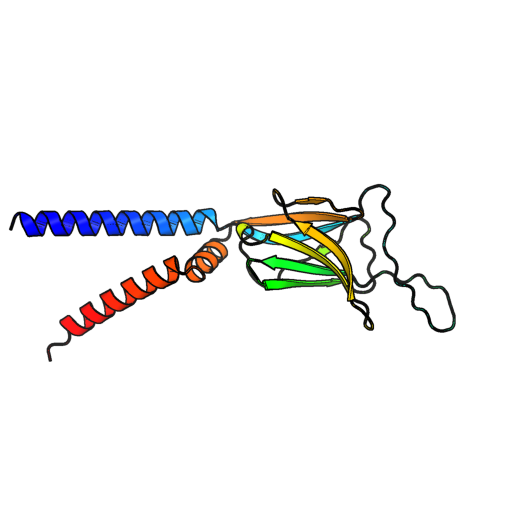8 4.926 -5.002 1.00 89.81 100 ARG A CA 1
ATOM 767 C C . ARG A 1 100 ? 0.371 3.903 -5.572 1.00 89.81 100 ARG A C 1
ATOM 769 O O . ARG A 1 100 ? -0.538 4.282 -6.304 1.00 89.81 100 ARG A O 1
ATOM 776 N N . THR A 1 101 ? 0.575 2.612 -5.323 1.00 90.25 101 THR A N 1
ATOM 777 C CA . THR A 1 101 ? -0.350 1.585 -5.811 1.00 90.25 101 THR A CA 1
ATOM 778 C C . THR A 1 101 ? -1.498 1.334 -4.845 1.00 90.25 101 THR A C 1
ATOM 780 O O . THR A 1 101 ? -2.451 0.669 -5.248 1.00 90.25 101 THR A O 1
ATOM 783 N N . ILE A 1 102 ? -1.423 1.862 -3.618 1.00 93.25 102 ILE A N 1
ATOM 784 C CA . ILE A 1 102 ? -2.482 1.768 -2.617 1.00 93.25 102 ILE A CA 1
ATOM 785 C C . ILE A 1 102 ? -3.616 2.726 -2.989 1.00 93.25 102 ILE A C 1
ATOM 787 O O . ILE A 1 102 ? -3.385 3.913 -3.199 1.00 93.25 102 ILE A O 1
ATOM 791 N N . GLN A 1 103 ? -4.829 2.194 -3.091 1.00 94.75 103 GLN A N 1
ATOM 792 C CA . GLN A 1 103 ? -6.015 2.918 -3.555 1.00 94.75 103 GLN A CA 1
ATOM 793 C C . GLN A 1 103 ? -7.070 3.049 -2.462 1.00 94.75 103 GLN A C 1
ATOM 795 O O . GLN A 1 103 ? -7.684 4.101 -2.329 1.00 94.75 103 GLN A O 1
ATOM 800 N N . GLU A 1 104 ? -7.283 1.986 -1.687 1.00 96.69 104 GLU A N 1
ATOM 801 C CA . GLU A 1 104 ? -8.368 1.899 -0.708 1.00 96.69 104 GLU A CA 1
ATOM 802 C C . GLU A 1 104 ? -7.862 1.286 0.600 1.00 96.69 104 GLU A C 1
ATOM 804 O O . GLU A 1 104 ? -6.940 0.463 0.599 1.00 96.69 104 GLU A O 1
ATOM 809 N N . VAL A 1 105 ? -8.502 1.663 1.703 1.00 97.38 105 VAL A N 1
ATOM 810 C CA . VAL A 1 105 ? -8.429 0.969 2.996 1.00 97.38 105 VAL A CA 1
ATOM 811 C C . VAL A 1 105 ? -9.750 0.277 3.280 1.00 97.38 105 VAL A C 1
ATOM 813 O O . VAL A 1 105 ? -10.807 0.743 2.854 1.00 97.38 105 VAL A O 1
ATOM 816 N N . LEU A 1 106 ? -9.678 -0.819 4.023 1.00 97.62 106 LEU A N 1
ATOM 817 C CA . LEU A 1 106 ? -10.822 -1.579 4.496 1.00 97.62 106 LEU A CA 1
ATOM 818 C C . LEU A 1 106 ? -10.544 -2.040 5.926 1.00 97.62 106 LEU A C 1
ATOM 820 O O . LEU A 1 106 ? -9.632 -2.836 6.150 1.00 97.62 106 LEU A O 1
ATOM 824 N N . LEU A 1 107 ? -11.326 -1.533 6.874 1.00 97.38 107 LEU A N 1
ATOM 825 C CA . LEU A 1 107 ? -11.342 -1.989 8.257 1.00 97.38 107 LEU A CA 1
ATOM 826 C C . LEU A 1 107 ? -12.509 -2.953 8.445 1.00 97.38 1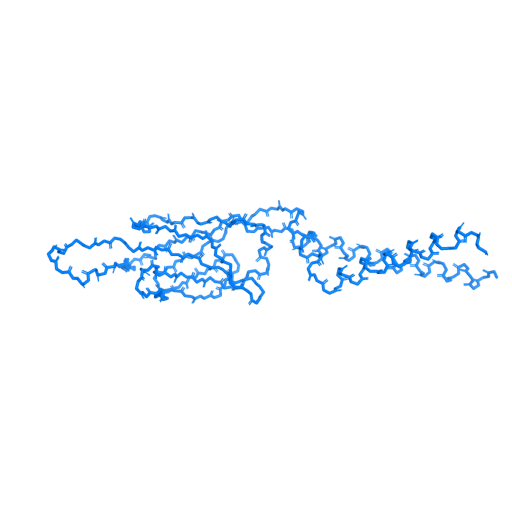07 LEU A C 1
ATOM 828 O O . LEU A 1 107 ? -13.654 -2.623 8.128 1.00 97.38 107 LEU A O 1
ATOM 832 N N . LEU A 1 108 ? -12.199 -4.130 8.968 1.00 96.12 108 LEU A N 1
ATOM 833 C CA . LEU A 1 108 ? -13.153 -5.191 9.247 1.00 96.12 108 LEU A CA 1
ATOM 834 C C . LEU A 1 108 ? -13.169 -5.482 10.745 1.00 96.12 108 LEU A C 1
ATOM 836 O O . LEU A 1 108 ? -12.126 -5.396 11.399 1.00 96.12 108 LEU A O 1
ATOM 840 N N . ASP A 1 109 ? -14.330 -5.877 11.249 1.00 93.62 109 ASP A N 1
ATOM 841 C CA . ASP A 1 109 ? -14.411 -6.687 12.455 1.00 93.62 109 ASP A CA 1
ATOM 842 C C . ASP A 1 109 ? -14.259 -8.150 12.041 1.00 93.62 109 ASP A C 1
ATOM 844 O O . ASP A 1 109 ? -15.000 -8.649 11.193 1.00 93.62 109 ASP A O 1
ATOM 848 N N . HIS A 1 110 ? -13.233 -8.814 12.550 1.00 89.81 110 HIS A N 1
ATOM 849 C CA . HIS A 1 110 ? -12.877 -10.178 12.199 1.00 89.81 110 HIS A CA 1
ATOM 850 C C . HIS A 1 110 ? -13.386 -11.143 13.263 1.00 89.81 110 HIS A C 1
ATOM 852 O O . HIS A 1 110 ? -12.598 -11.817 13.929 1.00 89.81 110 HIS A O 1
ATOM 858 N N . ASP A 1 111 ? -14.707 -11.233 13.399 1.00 82.38 111 ASP A N 1
ATOM 859 C CA . ASP A 1 111 ? -15.303 -12.275 14.222 1.00 82.38 111 ASP A CA 1
ATOM 860 C C . ASP A 1 111 ? -15.193 -13.643 13.516 1.00 82.38 111 ASP A C 1
ATOM 862 O O . ASP A 1 111 ? -15.122 -13.776 12.288 1.00 82.38 111 ASP A O 1
ATOM 866 N N . LYS A 1 112 ? -15.167 -14.705 14.321 1.00 69.88 112 LYS A N 1
ATOM 867 C CA . LYS A 1 112 ? -15.091 -16.104 13.888 1.00 69.88 112 LYS A CA 1
ATOM 868 C C . LYS A 1 112 ? -16.306 -16.538 13.073 1.00 69.88 112 LYS A C 1
ATOM 870 O O . LYS A 1 112 ? -16.229 -17.570 12.402 1.00 69.88 112 LYS A O 1
ATOM 875 N N . LEU A 1 113 ? -17.424 -15.820 13.185 1.00 72.00 113 LEU A N 1
ATOM 876 C CA . LEU A 1 113 ? -18.695 -16.175 12.561 1.00 72.00 113 LEU A CA 1
ATOM 877 C C . LEU A 1 113 ? -18.965 -15.376 11.284 1.00 72.00 113 LEU A C 1
ATOM 879 O O . LEU A 1 113 ? -19.358 -15.973 10.281 1.00 72.00 113 LEU A O 1
ATOM 883 N N . GLU A 1 114 ? -18.719 -14.068 11.294 1.00 74.31 114 GLU A N 1
ATOM 884 C CA . GLU A 1 114 ? -18.919 -13.192 10.142 1.00 74.31 114 GLU A CA 1
ATOM 885 C C . GLU A 1 114 ? -17.905 -12.044 10.189 1.00 74.31 114 GLU A C 1
ATOM 887 O O . GLU A 1 114 ? -17.642 -11.483 11.247 1.00 74.31 114 GLU A O 1
ATOM 892 N N . SER A 1 115 ? -17.279 -11.727 9.051 1.00 81.44 115 SER A N 1
ATOM 893 C CA . SER A 1 115 ? -16.404 -10.556 8.967 1.00 81.44 115 SER A CA 1
ATOM 894 C C . SER A 1 115 ? -17.209 -9.363 8.478 1.00 81.44 115 SER A C 1
ATOM 896 O O . SER A 1 115 ? -17.543 -9.293 7.291 1.00 81.44 115 SER A O 1
ATOM 898 N N . ASP A 1 116 ? -17.476 -8.427 9.379 1.00 90.25 116 ASP A N 1
ATOM 899 C CA . ASP A 1 116 ? -18.271 -7.241 9.092 1.00 90.25 116 ASP A CA 1
ATOM 900 C C . ASP A 1 116 ? -17.386 -6.080 8.645 1.00 90.25 116 ASP A C 1
ATOM 902 O O . ASP A 1 116 ? -16.358 -5.764 9.247 1.00 90.25 116 ASP A O 1
ATOM 906 N N . THR A 1 117 ? -17.796 -5.399 7.575 1.00 95.00 117 THR A N 1
ATOM 907 C CA . THR A 1 117 ? -17.121 -4.175 7.137 1.00 95.00 117 THR A CA 1
ATOM 908 C C . THR A 1 117 ? -17.490 -3.021 8.056 1.00 95.00 117 THR A C 1
ATOM 910 O O . THR A 1 117 ? -18.629 -2.556 8.045 1.00 95.00 117 THR A O 1
ATOM 913 N N . LEU A 1 118 ? -16.505 -2.514 8.797 1.00 94.81 118 LEU A N 1
ATOM 914 C CA . LEU A 1 118 ? -16.676 -1.350 9.664 1.00 94.81 118 LEU A CA 1
ATOM 915 C C . LEU A 1 118 ? -16.532 -0.045 8.886 1.00 94.81 118 LEU A C 1
ATOM 917 O O . LEU A 1 118 ? -17.327 0.876 9.061 1.00 94.81 118 LEU A O 1
ATOM 921 N N . GLU A 1 119 ? -15.516 0.046 8.026 1.00 96.44 119 GLU A N 1
ATOM 922 C CA . GLU A 1 119 ? -15.262 1.238 7.218 1.00 96.44 119 GLU A CA 1
ATOM 923 C C . GLU A 1 119 ? -14.431 0.884 5.979 1.00 96.44 119 GLU A C 1
ATOM 925 O O . GLU A 1 119 ? -13.495 0.086 6.045 1.00 96.44 119 GLU A O 1
ATOM 930 N N . GLN A 1 120 ? -14.746 1.506 4.846 1.00 97.31 120 GLN A N 1
ATOM 931 C CA . GLN A 1 120 ? -13.999 1.354 3.602 1.00 97.31 120 GLN A CA 1
ATOM 932 C C . GLN A 1 120 ? -13.986 2.677 2.850 1.00 97.31 120 GLN A C 1
ATOM 934 O O . GLN A 1 120 ? -15.027 3.315 2.695 1.00 97.31 120 GLN A O 1
ATOM 939 N N . GLY A 1 121 ? -12.838 3.049 2.292 1.00 96.25 121 GLY A N 1
ATOM 940 C CA . GLY A 1 121 ? -12.795 4.193 1.395 1.00 96.25 121 GLY A CA 1
ATOM 941 C C . GLY A 1 121 ? -11.447 4.438 0.736 1.00 96.25 121 GLY A C 1
ATOM 942 O O . GLY A 1 121 ? -10.479 3.713 0.996 1.00 96.25 121 GLY A O 1
ATOM 943 N N . PRO A 1 122 ? -11.398 5.434 -0.164 1.00 96.25 122 PRO A N 1
ATOM 944 C CA . PRO A 1 122 ? -10.199 5.763 -0.911 1.00 96.25 122 PRO A CA 1
ATOM 945 C C . PRO A 1 122 ? -9.164 6.455 -0.023 1.00 96.25 122 PRO A C 1
ATOM 947 O O . PRO A 1 122 ? -9.502 7.273 0.828 1.00 96.25 122 PRO A O 1
ATOM 950 N N . LEU A 1 123 ? -7.890 6.159 -0.260 1.00 90.88 123 LEU A N 1
ATOM 951 C CA . LEU A 1 123 ? -6.772 6.894 0.326 1.00 90.88 123 LEU A CA 1
ATOM 952 C C . LEU A 1 123 ? -6.404 8.082 -0.557 1.00 90.88 123 LEU A C 1
ATOM 954 O O . LEU A 1 123 ? -5.953 7.907 -1.689 1.00 90.88 123 LEU A O 1
ATOM 958 N N . GLU A 1 124 ? -6.526 9.285 -0.008 1.00 87.88 124 GLU A N 1
ATOM 959 C CA . GLU A 1 124 ? -6.118 10.530 -0.654 1.00 87.88 124 GLU A CA 1
ATOM 960 C C . GLU A 1 124 ? -5.002 11.174 0.174 1.00 87.88 124 GLU A C 1
ATOM 962 O O . GLU A 1 124 ? -5.109 11.306 1.390 1.00 87.88 124 GLU A O 1
ATOM 967 N N . ASP A 1 125 ? -3.884 11.533 -0.460 1.00 84.06 125 ASP A N 1
ATOM 968 C CA . ASP A 1 125 ? -2.751 12.194 0.210 1.00 84.06 125 ASP A CA 1
ATOM 969 C C . ASP A 1 125 ? -2.285 11.505 1.512 1.00 84.06 125 ASP A C 1
ATOM 971 O O . ASP A 1 125 ? -1.982 12.147 2.520 1.00 84.06 125 ASP A O 1
ATOM 975 N N . SER A 1 126 ? -2.206 10.169 1.483 1.00 89.00 126 SER A N 1
ATOM 976 C CA . SER A 1 126 ? -1.812 9.320 2.620 1.00 89.00 126 SER A CA 1
ATOM 977 C C . SER A 1 126 ? -2.789 9.321 3.802 1.00 89.00 126 SER A C 1
ATOM 979 O O . SER A 1 126 ? -2.425 8.853 4.884 1.00 89.00 126 SER A O 1
ATOM 981 N N . LYS A 1 127 ? -4.020 9.810 3.624 1.00 93.69 127 LYS A N 1
ATOM 982 C CA . LYS A 1 127 ? -5.060 9.781 4.652 1.00 93.69 127 LYS A CA 1
ATOM 983 C C . LYS A 1 127 ? -6.418 9.377 4.092 1.00 93.69 127 LYS A C 1
ATOM 985 O O . LYS A 1 127 ? -6.709 9.537 2.913 1.00 93.69 127 LYS A O 1
ATOM 990 N N . TYR A 1 128 ? -7.263 8.853 4.963 1.00 95.38 128 TYR A N 1
ATOM 991 C CA . TYR A 1 128 ? -8.681 8.681 4.684 1.00 95.38 128 TYR A CA 1
ATOM 992 C C . TYR A 1 128 ? -9.467 8.982 5.954 1.00 95.38 128 TYR A C 1
ATOM 994 O O . TYR A 1 128 ? -9.090 8.547 7.040 1.00 95.38 128 TYR A O 1
ATOM 1002 N N . GLN A 1 129 ? -10.544 9.750 5.825 1.00 95.19 129 GLN A N 1
A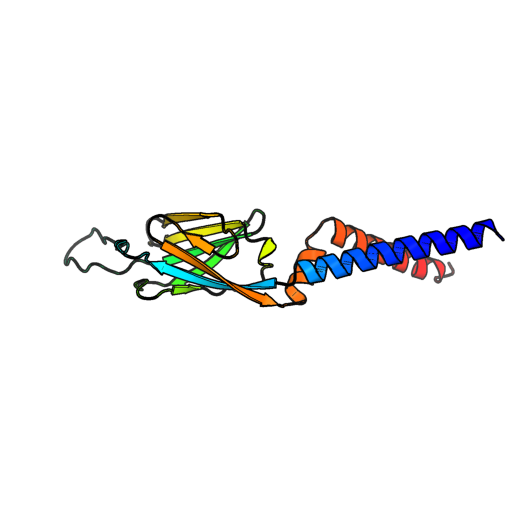TOM 1003 C CA . GLN A 1 129 ? -11.438 10.066 6.933 1.00 95.19 129 GLN A CA 1
ATOM 1004 C C . GLN A 1 129 ? -12.811 9.489 6.630 1.00 95.19 129 GLN A C 1
ATOM 1006 O O . GLN A 1 129 ? -13.539 9.999 5.779 1.00 95.19 129 GLN A O 1
ATOM 1011 N N . GLY A 1 130 ? -13.137 8.418 7.341 1.00 93.56 130 GLY A N 1
ATOM 1012 C CA . GLY A 1 130 ? -14.435 7.778 7.294 1.00 93.56 130 GLY A CA 1
ATOM 1013 C C . GLY A 1 130 ? -15.441 8.412 8.249 1.00 93.56 130 GLY A C 1
ATOM 1014 O O . GLY A 1 130 ? -15.245 9.503 8.809 1.00 93.56 130 GLY A O 1
ATOM 1015 N N . SER A 1 131 ? -16.540 7.693 8.445 1.00 93.69 131 SER A N 1
ATOM 1016 C CA . SER A 1 131 ? -17.603 8.065 9.374 1.00 93.69 131 SER A CA 1
ATOM 1017 C C . SER A 1 131 ? -17.130 8.023 10.828 1.00 93.69 131 SER A C 1
ATOM 1019 O O . SER A 1 131 ? -17.233 9.026 11.537 1.00 93.69 131 SER A O 1
ATOM 1021 N N . ASN A 1 132 ? -16.537 6.901 11.240 1.00 95.00 132 ASN A N 1
ATOM 1022 C CA . ASN A 1 132 ? -16.130 6.654 12.622 1.00 95.00 132 ASN A CA 1
ATOM 1023 C C . ASN A 1 132 ? -14.611 6.621 12.792 1.00 95.00 132 ASN A C 1
ATOM 1025 O O . ASN A 1 132 ? -14.112 6.901 13.882 1.00 95.00 132 ASN A O 1
ATOM 1029 N N . TYR A 1 133 ? -13.878 6.328 11.719 1.00 96.31 133 TYR A N 1
ATOM 1030 C CA . TYR A 1 133 ? -12.441 6.076 11.767 1.00 96.31 133 TYR A CA 1
ATOM 1031 C C . TYR A 1 133 ? -11.655 7.021 10.857 1.00 96.31 133 TYR A C 1
ATOM 1033 O O . TYR A 1 133 ? -12.132 7.446 9.804 1.00 96.31 133 TYR A O 1
ATOM 1041 N N . GLU A 1 134 ? -10.435 7.352 11.265 1.00 96.69 134 GLU A N 1
ATOM 1042 C CA . GLU A 1 134 ? -9.431 8.019 10.439 1.00 96.69 134 GLU A CA 1
ATOM 1043 C C . GLU A 1 134 ? -8.245 7.076 10.221 1.00 96.69 134 GLU A C 1
ATOM 1045 O O . GLU A 1 134 ? -7.811 6.363 11.123 1.00 96.69 134 GLU A O 1
ATOM 1050 N N . PHE A 1 135 ? -7.728 7.072 8.999 1.00 97.56 135 PHE A N 1
ATOM 1051 C CA . PHE A 1 135 ? -6.616 6.245 8.564 1.00 97.56 135 PHE A CA 1
ATOM 1052 C C . PHE A 1 135 ? -5.475 7.161 8.147 1.00 97.56 135 PHE A C 1
ATOM 1054 O O . PHE A 1 135 ? -5.672 8.088 7.358 1.00 97.56 135 PHE A O 1
ATOM 1061 N N . SER A 1 136 ? -4.273 6.883 8.640 1.00 96.81 136 SER A N 1
ATOM 1062 C CA . SER A 1 136 ? -3.059 7.615 8.291 1.00 96.81 136 SER A CA 1
ATOM 1063 C C . SER A 1 136 ? -1.977 6.643 7.850 1.00 96.81 136 SER A C 1
ATOM 1065 O O . SER A 1 136 ? -1.590 5.749 8.599 1.00 96.81 136 SER A O 1
ATOM 1067 N N . ILE A 1 137 ? -1.451 6.845 6.646 1.00 96.00 137 ILE A N 1
ATOM 1068 C CA . ILE A 1 137 ? -0.326 6.081 6.113 1.00 96.00 137 ILE A CA 1
ATOM 1069 C C . ILE A 1 137 ? 0.990 6.719 6.542 1.00 96.00 137 ILE A C 1
ATOM 1071 O O . ILE A 1 137 ? 1.197 7.923 6.370 1.00 96.00 137 ILE A O 1
ATOM 1075 N N . GLN A 1 138 ? 1.918 5.888 7.009 1.00 96.56 138 GLN A N 1
ATOM 1076 C CA . GLN A 1 138 ? 3.333 6.230 7.063 1.00 96.56 138 GLN A CA 1
ATOM 1077 C C . GLN A 1 138 ? 4.076 5.520 5.935 1.00 96.56 138 GLN A C 1
ATOM 1079 O O . GLN A 1 138 ? 3.838 4.349 5.630 1.00 96.56 138 GLN A O 1
ATOM 1084 N N . SER A 1 139 ? 4.972 6.262 5.292 1.00 95.62 139 SER A N 1
ATOM 1085 C CA . SER A 1 139 ? 5.751 5.773 4.161 1.00 95.62 139 SER A CA 1
ATOM 1086 C C . SER A 1 139 ? 7.189 6.251 4.247 1.00 95.62 139 SER A C 1
ATOM 1088 O O . SER A 1 139 ? 7.420 7.439 4.503 1.00 95.62 139 SER A O 1
ATOM 1090 N N . SER A 1 140 ? 8.127 5.383 3.897 1.00 95.19 140 SER A N 1
ATOM 1091 C CA . SER A 1 140 ? 9.545 5.704 3.780 1.00 95.19 140 SER A CA 1
ATOM 1092 C C . SER A 1 140 ? 10.034 5.487 2.356 1.00 95.19 140 SER A C 1
ATOM 1094 O O . SER A 1 140 ? 9.378 4.875 1.510 1.00 95.19 140 SER A O 1
ATOM 1096 N N . PHE A 1 141 ? 11.198 6.054 2.060 1.00 95.12 141 PHE A N 1
ATOM 1097 C CA . PHE A 1 141 ? 11.865 5.832 0.789 1.00 95.12 141 PHE A CA 1
ATOM 1098 C C . PHE A 1 141 ? 12.556 4.463 0.781 1.00 95.12 141 PHE A C 1
ATOM 1100 O O . PHE A 1 141 ? 13.379 4.166 1.644 1.00 95.12 141 PHE A O 1
ATOM 1107 N N . SER A 1 142 ? 12.273 3.671 -0.247 1.00 93.56 142 SER A N 1
ATOM 1108 C CA . SER A 1 142 ? 12.814 2.340 -0.491 1.00 93.56 142 SER A CA 1
ATOM 1109 C C . SER A 1 142 ? 13.012 2.117 -1.990 1.00 93.56 142 SER A C 1
ATOM 1111 O O . SER A 1 142 ? 12.069 1.971 -2.772 1.00 93.56 142 SER A O 1
ATOM 1113 N N . LEU A 1 143 ? 14.273 2.042 -2.421 1.00 91.81 143 LEU A N 1
ATOM 1114 C CA . LEU A 1 143 ? 14.586 1.697 -3.812 1.00 91.81 143 LEU A CA 1
ATOM 1115 C C . LEU A 1 143 ? 14.039 0.318 -4.193 1.00 91.81 143 LEU A C 1
ATOM 1117 O O . LEU A 1 143 ? 13.648 0.120 -5.342 1.00 91.81 143 LEU A O 1
ATOM 1121 N N . GLN A 1 144 ? 13.970 -0.611 -3.236 1.00 89.94 144 GLN A N 1
ATOM 1122 C CA . GLN A 1 144 ? 13.417 -1.944 -3.454 1.00 89.94 144 GLN A CA 1
ATOM 1123 C C . GLN A 1 144 ? 11.953 -1.877 -3.901 1.00 89.94 144 GLN A C 1
ATOM 1125 O O . GLN A 1 144 ? 11.597 -2.553 -4.865 1.00 89.94 144 GLN A O 1
ATOM 1130 N N . ALA A 1 145 ? 11.134 -1.019 -3.286 1.00 89.00 145 ALA A N 1
ATOM 1131 C CA . ALA A 1 145 ? 9.750 -0.809 -3.710 1.00 89.00 145 ALA A CA 1
ATOM 1132 C C . ALA A 1 145 ? 9.664 -0.260 -5.143 1.00 89.00 145 ALA A C 1
ATOM 1134 O O . ALA A 1 145 ? 8.862 -0.737 -5.945 1.00 89.00 145 ALA A O 1
ATOM 1135 N N . GLY A 1 146 ? 10.547 0.679 -5.501 1.00 90.31 146 GLY A N 1
ATOM 1136 C CA . GLY A 1 146 ? 10.619 1.230 -6.857 1.00 90.31 146 GLY A CA 1
ATOM 1137 C C . GLY A 1 146 ? 10.997 0.185 -7.912 1.00 90.31 146 GLY A C 1
ATOM 1138 O O . GLY A 1 146 ? 10.392 0.140 -8.985 1.00 90.31 146 GLY A O 1
ATOM 1139 N N . PHE A 1 147 ? 11.962 -0.689 -7.608 1.00 90.31 147 PHE A N 1
ATOM 1140 C CA . PHE A 1 147 ? 12.319 -1.812 -8.479 1.00 90.31 147 PHE A CA 1
ATOM 1141 C C . PHE A 1 147 ? 11.194 -2.839 -8.578 1.00 90.31 147 PHE A C 1
ATOM 1143 O O . PHE A 1 147 ? 10.867 -3.271 -9.682 1.00 90.31 147 PHE A O 1
ATOM 1150 N N . HIS A 1 148 ? 10.577 -3.198 -7.451 1.00 88.19 148 HIS A N 1
ATOM 1151 C CA . HIS A 1 148 ? 9.451 -4.125 -7.423 1.00 88.19 148 HIS A CA 1
ATOM 1152 C C . HIS A 1 148 ? 8.294 -3.612 -8.291 1.00 88.19 148 HIS A C 1
ATOM 1154 O O . HIS A 1 148 ? 7.789 -4.339 -9.145 1.00 88.19 148 HIS A O 1
ATOM 1160 N N . TRP A 1 149 ? 7.956 -2.325 -8.162 1.00 88.88 149 TRP A N 1
ATOM 1161 C CA . TRP A 1 149 ? 7.000 -1.660 -9.043 1.00 88.88 149 TRP A CA 1
ATOM 1162 C C . TRP A 1 149 ? 7.415 -1.769 -10.512 1.00 88.88 149 TRP A C 1
ATOM 1164 O O . TRP A 1 149 ? 6.623 -2.217 -11.335 1.00 88.88 149 TRP A O 1
ATOM 1174 N N . PHE A 1 150 ? 8.654 -1.395 -10.848 1.00 91.06 150 PHE A N 1
ATOM 1175 C CA . PHE A 1 150 ? 9.128 -1.389 -12.231 1.00 91.06 150 PHE A CA 1
ATOM 1176 C C . PHE A 1 150 ? 8.999 -2.772 -12.876 1.00 91.06 150 PHE A C 1
ATOM 1178 O O . PHE A 1 150 ? 8.427 -2.886 -13.961 1.00 91.06 150 PHE A O 1
ATOM 1185 N N . PHE A 1 151 ? 9.445 -3.825 -12.190 1.00 89.25 151 PHE A N 1
ATOM 1186 C CA . PHE A 1 151 ? 9.387 -5.197 -12.697 1.00 89.25 151 PHE A CA 1
ATOM 1187 C C . PHE A 1 151 ? 7.976 -5.784 -12.759 1.00 89.25 151 PHE A C 1
ATOM 1189 O O . PHE A 1 151 ? 7.738 -6.675 -13.570 1.00 89.25 151 PHE A O 1
ATOM 1196 N N . ALA A 1 152 ? 7.031 -5.263 -11.976 1.00 86.50 152 ALA A N 1
ATOM 1197 C CA . ALA A 1 152 ? 5.626 -5.642 -12.077 1.00 86.50 152 ALA A CA 1
ATOM 1198 C C . ALA A 1 152 ? 4.907 -4.995 -13.280 1.00 86.50 152 ALA A C 1
ATOM 1200 O O . ALA A 1 152 ? 3.822 -5.435 -13.659 1.00 86.50 152 ALA A O 1
ATOM 1201 N N . THR A 1 153 ? 5.474 -3.951 -13.900 1.00 88.44 153 THR A N 1
ATOM 1202 C CA . THR A 1 153 ? 4.830 -3.278 -15.042 1.00 88.44 153 THR A CA 1
ATOM 1203 C C . THR A 1 153 ? 5.096 -3.990 -16.375 1.00 88.44 153 THR A C 1
ATOM 1205 O O . THR A 1 153 ? 6.214 -4.454 -16.611 1.00 88.44 153 THR A O 1
ATOM 1208 N N . PRO A 1 154 ? 4.138 -3.970 -17.329 1.00 88.19 154 PRO A N 1
ATOM 1209 C CA . PRO A 1 154 ? 4.368 -4.474 -18.687 1.00 88.19 154 PRO A CA 1
ATOM 1210 C C . PRO A 1 154 ? 5.580 -3.832 -19.373 1.00 88.19 154 PRO A C 1
ATOM 1212 O O . PRO A 1 154 ? 6.294 -4.489 -20.127 1.00 88.19 154 PRO A O 1
ATOM 1215 N N . VAL A 1 155 ? 5.838 -2.550 -19.091 1.00 86.50 155 VAL A N 1
ATOM 1216 C CA . VAL A 1 155 ? 6.978 -1.824 -19.661 1.00 86.50 155 VAL A CA 1
ATOM 1217 C C . VAL A 1 155 ? 8.300 -2.335 -19.093 1.00 86.50 155 VAL A C 1
ATOM 1219 O O . VAL A 1 155 ? 9.226 -2.590 -19.860 1.00 86.50 155 VAL A O 1
ATOM 1222 N N . GLY A 1 156 ? 8.397 -2.528 -17.774 1.00 87.69 156 GLY A N 1
ATOM 1223 C CA . GLY A 1 156 ? 9.600 -3.092 -17.160 1.00 87.69 156 GLY A CA 1
ATOM 1224 C C . GLY A 1 156 ? 9.892 -4.507 -17.655 1.00 87.69 156 GLY A C 1
ATOM 1225 O O . GLY A 1 156 ? 11.036 -4.811 -17.998 1.00 87.69 156 GLY A O 1
ATOM 1226 N N . ILE A 1 157 ? 8.853 -5.336 -17.802 1.00 90.19 157 ILE A N 1
ATOM 1227 C CA . ILE A 1 157 ? 8.958 -6.681 -18.389 1.00 90.19 157 ILE A CA 1
ATOM 1228 C C . ILE A 1 157 ? 9.469 -6.609 -19.836 1.00 90.19 157 ILE A C 1
ATOM 1230 O O . ILE A 1 157 ? 10.386 -7.345 -20.198 1.00 90.19 157 ILE A O 1
ATOM 1234 N N . ALA A 1 158 ? 8.933 -5.702 -20.660 1.00 88.44 158 ALA A N 1
ATOM 1235 C CA . ALA A 1 158 ? 9.375 -5.531 -22.044 1.00 88.44 158 ALA A CA 1
ATOM 1236 C C . ALA A 1 158 ? 10.845 -5.086 -22.142 1.00 88.44 158 ALA A C 1
ATOM 1238 O O . ALA A 1 158 ? 11.586 -5.594 -22.986 1.00 88.44 158 ALA A O 1
ATOM 1239 N N . ILE A 1 159 ? 11.289 -4.180 -21.262 1.00 86.38 159 ILE A N 1
ATOM 1240 C CA . ILE A 1 159 ? 12.689 -3.735 -21.195 1.00 86.38 159 ILE A CA 1
ATOM 1241 C C . ILE A 1 159 ? 13.605 -4.903 -20.819 1.00 86.38 159 ILE A C 1
ATOM 1243 O O . ILE A 1 159 ? 14.603 -5.138 -21.503 1.00 86.38 159 ILE A O 1
ATOM 1247 N N . LEU A 1 160 ? 13.257 -5.667 -19.779 1.00 87.62 160 LEU A N 1
ATOM 1248 C CA . LEU A 1 160 ? 14.015 -6.856 -19.386 1.00 87.62 160 LEU A CA 1
ATOM 1249 C C . LEU A 1 160 ? 14.086 -7.892 -20.511 1.00 87.62 160 LEU A C 1
ATOM 1251 O O . LEU A 1 160 ? 15.163 -8.415 -20.795 1.00 87.62 160 LEU A O 1
ATOM 1255 N N . GLY A 1 161 ? 12.963 -8.155 -21.181 1.00 88.25 161 GLY A N 1
ATOM 1256 C CA . GLY A 1 161 ? 12.904 -9.063 -22.324 1.00 88.25 161 GLY A CA 1
ATOM 1257 C C . GLY A 1 161 ? 13.799 -8.601 -23.474 1.00 88.25 161 GLY A C 1
ATOM 1258 O O . GLY A 1 161 ? 14.573 -9.392 -24.010 1.00 88.25 161 GLY A O 1
ATOM 1259 N N . GLY A 1 162 ? 13.765 -7.307 -23.808 1.00 86.69 162 GLY A N 1
ATOM 1260 C CA . GLY A 1 162 ? 14.629 -6.717 -24.830 1.00 86.69 162 GLY A CA 1
ATOM 1261 C C . GLY A 1 162 ? 16.118 -6.853 -24.503 1.00 86.69 162 GLY A C 1
ATOM 1262 O O . GLY A 1 162 ? 16.904 -7.240 -25.368 1.00 86.69 162 GLY A O 1
ATOM 1263 N N . ILE A 1 163 ? 16.504 -6.605 -23.246 1.00 85.75 163 ILE A N 1
ATOM 1264 C CA . ILE A 1 163 ? 17.880 -6.811 -22.766 1.00 85.75 163 ILE A CA 1
ATOM 1265 C C . ILE A 1 163 ? 18.270 -8.290 -22.880 1.00 85.75 163 ILE A C 1
ATOM 1267 O O . ILE A 1 163 ? 19.338 -8.602 -23.407 1.00 85.75 163 ILE A O 1
ATOM 1271 N N . GLY A 1 164 ? 17.397 -9.203 -22.448 1.00 89.44 164 GLY A N 1
ATOM 1272 C CA . GLY A 1 164 ? 17.629 -10.645 -22.533 1.00 89.44 164 GLY A CA 1
ATOM 1273 C C . GLY A 1 164 ? 17.855 -11.124 -23.969 1.00 89.44 164 GLY A C 1
ATOM 1274 O O . GLY A 1 164 ? 18.821 -11.838 -24.232 1.00 89.44 164 GLY A O 1
ATOM 1275 N N . ILE A 1 165 ? 17.028 -10.669 -24.916 1.00 90.88 165 ILE A N 1
ATOM 1276 C CA . ILE A 1 165 ? 17.179 -10.978 -26.347 1.00 90.88 165 ILE A CA 1
ATOM 1277 C C . ILE A 1 165 ? 18.497 -10.416 -26.890 1.00 90.88 165 ILE A C 1
ATOM 1279 O O . ILE A 1 165 ? 19.214 -11.121 -27.595 1.00 90.88 165 ILE A O 1
ATOM 1283 N N . ALA A 1 166 ? 18.850 -9.172 -26.556 1.00 85.75 166 ALA A N 1
ATOM 1284 C CA . ALA A 1 166 ? 20.095 -8.562 -27.020 1.00 85.75 166 ALA A CA 1
ATOM 1285 C C . ALA A 1 166 ? 21.332 -9.340 -26.539 1.00 85.75 166 ALA A C 1
ATOM 1287 O O . ALA A 1 166 ? 22.245 -9.601 -27.327 1.00 85.75 166 ALA A O 1
ATOM 1288 N N . ILE A 1 167 ? 21.344 -9.760 -25.270 1.00 86.62 167 ILE A N 1
ATOM 1289 C CA . ILE A 1 167 ? 22.410 -10.600 -24.709 1.00 86.62 167 ILE A CA 1
ATOM 1290 C C . ILE A 1 167 ? 22.438 -11.957 -25.416 1.00 86.62 167 ILE A C 1
ATOM 1292 O O . ILE A 1 167 ? 23.502 -12.382 -25.861 1.00 86.62 167 ILE A O 1
ATOM 1296 N N . PHE A 1 168 ? 21.284 -12.609 -25.576 1.00 91.50 168 PHE A N 1
ATOM 1297 C CA . PHE A 1 168 ? 21.179 -13.906 -26.247 1.00 91.50 168 PHE A CA 1
ATOM 1298 C C . PHE A 1 168 ? 21.730 -13.861 -27.677 1.00 91.50 168 PHE A C 1
ATOM 1300 O O . PHE A 1 168 ? 22.567 -14.685 -28.040 1.00 91.50 168 PHE A O 1
ATOM 1307 N N . LEU A 1 169 ? 21.329 -12.862 -28.467 1.00 89.06 169 LEU A N 1
ATOM 1308 C CA . LEU A 1 169 ? 21.831 -12.660 -29.827 1.00 89.06 169 LEU A CA 1
ATOM 1309 C C . LEU A 1 169 ? 23.334 -12.372 -29.847 1.00 89.06 169 LEU A C 1
ATOM 1311 O O . LEU A 1 169 ? 24.039 -12.866 -30.722 1.00 89.06 169 LEU A O 1
ATOM 1315 N N . THR A 1 170 ? 23.837 -11.614 -28.869 1.00 87.19 170 THR A N 1
ATOM 1316 C CA . THR A 1 170 ? 25.275 -11.349 -28.740 1.00 87.19 170 THR A CA 1
ATOM 1317 C C . THR A 1 170 ? 26.036 -12.644 -28.475 1.00 87.19 170 THR A C 1
ATOM 1319 O O . THR A 1 170 ? 27.015 -12.926 -29.161 1.00 87.19 170 THR A O 1
ATOM 1322 N N . VAL A 1 171 ? 25.579 -13.472 -27.534 1.00 91.50 171 VAL A N 1
ATOM 1323 C CA . VAL A 1 171 ? 26.200 -14.773 -27.246 1.00 91.50 171 VAL A CA 1
ATOM 1324 C C . VAL A 1 171 ? 26.147 -15.677 -28.476 1.00 91.50 171 VAL A C 1
ATOM 1326 O O . VAL A 1 171 ? 27.184 -16.194 -28.878 1.00 91.50 171 VAL A O 1
ATOM 1329 N N . LEU A 1 172 ? 24.987 -15.794 -29.128 1.00 90.69 172 LEU A N 1
ATOM 1330 C CA . LEU A 1 172 ? 24.820 -16.593 -30.344 1.00 90.69 172 LEU A CA 1
ATOM 1331 C C . LEU A 1 172 ? 25.765 -16.139 -31.465 1.00 90.69 172 LEU A C 1
ATOM 1333 O O . LEU A 1 172 ? 26.360 -16.975 -32.127 1.00 90.69 172 LEU A O 1
ATOM 1337 N N . SER A 1 173 ? 25.956 -14.828 -31.640 1.00 89.69 173 SER A N 1
ATOM 1338 C CA . SER A 1 173 ? 26.869 -14.290 -32.658 1.00 89.69 173 SER A CA 1
ATOM 1339 C C . SER A 1 173 ? 28.350 -14.578 -32.384 1.00 89.69 173 SER A C 1
ATOM 1341 O O . SER A 1 173 ? 29.148 -14.572 -33.314 1.00 89.69 173 SER A O 1
ATOM 1343 N N . ASN A 1 174 ? 28.719 -14.815 -31.121 1.00 85.44 174 ASN A N 1
ATOM 1344 C CA . ASN A 1 174 ? 30.088 -15.160 -30.726 1.00 85.44 174 ASN A CA 1
ATOM 1345 C C . ASN A 1 174 ? 30.321 -16.678 -30.665 1.00 85.44 174 ASN A C 1
ATOM 1347 O O . ASN A 1 174 ? 31.469 -17.125 -30.645 1.00 85.44 174 ASN A O 1
ATOM 1351 N N . LEU A 1 175 ? 29.253 -17.478 -30.639 1.00 90.00 175 LEU A N 1
ATOM 1352 C CA . LEU A 1 175 ? 29.320 -18.921 -30.824 1.00 90.00 175 LEU A CA 1
ATOM 1353 C C . LEU A 1 175 ? 29.452 -19.189 -32.329 1.00 90.00 175 LEU A C 1
ATOM 1355 O O . LEU A 1 175 ? 28.455 -19.325 -33.029 1.00 90.00 175 LEU A O 1
ATOM 1359 N N . ASN A 1 176 ? 30.691 -19.218 -32.830 1.00 65.50 176 ASN A N 1
ATOM 1360 C CA . ASN A 1 176 ? 30.999 -19.654 -34.196 1.00 65.50 176 ASN A CA 1
ATOM 1361 C C . ASN A 1 176 ? 30.533 -21.111 -34.387 1.00 65.50 176 ASN A C 1
ATOM 1363 O O . ASN A 1 176 ? 31.266 -22.036 -34.029 1.00 65.50 176 ASN A O 1
ATOM 1367 N N . PHE A 1 177 ? 29.327 -21.300 -34.919 1.00 60.03 177 PHE A N 1
ATOM 1368 C CA . PHE A 1 177 ? 28.860 -22.559 -35.502 1.00 60.03 177 PHE A CA 1
ATOM 1369 C C . PHE A 1 177 ? 29.071 -22.549 -37.015 1.00 60.03 177 PHE A C 1
ATOM 1371 O O . PHE A 1 177 ? 28.890 -21.471 -37.628 1.00 60.03 177 PHE A O 1
#

pLDDT: mean 87.83, std 10.83, range [44.66, 98.12]